Protein AF-A0A7C2QII0-F1 (afdb_monomer_lite)

Structure (mmCIF, N/CA/C/O backbone):
data_AF-A0A7C2QII0-F1
#
_entry.id   AF-A0A7C2QII0-F1
#
loop_
_atom_site.group_PDB
_atom_site.id
_atom_site.type_symbol
_atom_site.label_atom_id
_atom_site.label_alt_id
_atom_site.label_comp_id
_atom_site.label_asym_id
_atom_site.label_entity_id
_atom_site.label_seq_id
_atom_site.pdbx_PDB_ins_code
_atom_site.Cartn_x
_atom_site.Cartn_y
_atom_site.Cartn_z
_atom_site.occupancy
_atom_site.B_iso_or_equiv
_atom_site.auth_seq_id
_atom_site.auth_comp_id
_atom_site.auth_asym_id
_atom_site.auth_atom_id
_atom_site.pdbx_PDB_model_num
ATOM 1 N N . MET A 1 1 ? 27.528 -15.726 -31.381 1.00 58.59 1 MET A N 1
ATOM 2 C CA . MET A 1 1 ? 27.778 -14.687 -30.351 1.00 58.59 1 MET A CA 1
ATOM 3 C C . MET A 1 1 ? 26.539 -14.575 -29.487 1.00 58.59 1 MET A C 1
ATOM 5 O O . MET A 1 1 ? 25.462 -14.471 -30.063 1.00 58.59 1 MET A O 1
ATOM 9 N N . ARG A 1 2 ? 26.669 -14.647 -28.155 1.00 76.19 2 ARG A N 1
ATOM 10 C CA . ARG A 1 2 ? 25.517 -14.467 -27.258 1.00 76.19 2 ARG A CA 1
ATOM 11 C C . ARG A 1 2 ? 25.057 -13.012 -27.326 1.00 76.19 2 ARG A C 1
ATOM 13 O O . ARG A 1 2 ? 25.887 -12.111 -27.383 1.00 76.19 2 ARG A O 1
ATOM 20 N N . GLU A 1 3 ? 23.749 -12.809 -27.327 1.00 83.69 3 GLU A N 1
ATOM 21 C CA . GLU A 1 3 ? 23.113 -11.496 -27.475 1.00 83.69 3 GLU A CA 1
ATOM 22 C C . GLU A 1 3 ? 23.608 -10.493 -26.425 1.00 83.69 3 GLU A C 1
ATOM 24 O O . GLU A 1 3 ? 24.018 -9.389 -26.764 1.00 83.69 3 GLU A O 1
ATOM 29 N N . ILE A 1 4 ? 23.756 -10.941 -25.176 1.00 78.19 4 ILE A N 1
ATOM 30 C CA . ILE A 1 4 ? 24.214 -10.094 -24.069 1.00 78.19 4 ILE A CA 1
ATOM 31 C C . ILE A 1 4 ? 25.656 -9.579 -24.214 1.00 78.19 4 ILE A C 1
ATOM 33 O O . ILE A 1 4 ? 25.994 -8.516 -23.700 1.00 78.19 4 ILE A O 1
ATOM 37 N N . GLU A 1 5 ? 26.517 -10.309 -24.927 1.00 84.00 5 GLU A N 1
ATOM 38 C CA . GLU A 1 5 ? 27.894 -9.866 -25.171 1.00 84.00 5 GLU A CA 1
ATOM 39 C C . GLU A 1 5 ? 27.921 -8.756 -26.230 1.00 84.00 5 GLU A C 1
ATOM 41 O O . GLU A 1 5 ? 28.675 -7.796 -26.072 1.00 84.00 5 GLU A O 1
ATOM 46 N N . LYS A 1 6 ? 27.044 -8.836 -27.244 1.00 85.75 6 LYS A N 1
ATOM 47 C CA . LYS A 1 6 ? 26.836 -7.759 -28.229 1.00 85.75 6 LYS A CA 1
ATOM 48 C C . LYS A 1 6 ? 26.262 -6.506 -27.568 1.00 85.75 6 LYS A C 1
ATOM 50 O O . LYS A 1 6 ? 26.729 -5.404 -27.835 1.00 85.75 6 LYS A O 1
ATOM 55 N N . GLU A 1 7 ? 25.292 -6.686 -26.673 1.00 84.94 7 GLU A N 1
ATOM 56 C CA . GLU A 1 7 ? 24.704 -5.597 -25.888 1.00 84.94 7 GLU A CA 1
ATOM 57 C C . GLU A 1 7 ? 25.786 -4.894 -25.050 1.00 84.94 7 GLU A C 1
ATOM 59 O O . GLU A 1 7 ? 25.898 -3.669 -25.058 1.00 84.94 7 GLU A O 1
ATOM 64 N N . SER A 1 8 ? 26.648 -5.671 -24.379 1.00 83.62 8 SER A N 1
ATOM 65 C CA . SER A 1 8 ? 27.738 -5.119 -23.566 1.00 83.62 8 SER A CA 1
ATOM 66 C C . SER A 1 8 ? 28.726 -4.291 -24.389 1.00 83.62 8 SER A C 1
ATOM 68 O O . SER A 1 8 ? 29.138 -3.222 -23.950 1.00 83.62 8 SER A O 1
ATOM 70 N N . GLU A 1 9 ? 29.056 -4.739 -25.601 1.00 87.69 9 GLU A N 1
ATOM 71 C CA . GLU A 1 9 ? 29.965 -4.037 -26.506 1.00 87.69 9 GLU A CA 1
ATOM 72 C C . GLU A 1 9 ? 29.364 -2.719 -27.003 1.00 87.69 9 GLU A C 1
ATOM 74 O O . GLU A 1 9 ? 30.047 -1.695 -26.993 1.00 87.69 9 GLU A O 1
ATOM 79 N N . LYS A 1 10 ? 28.066 -2.716 -27.329 1.00 90.38 10 LYS A N 1
ATOM 80 C CA . LYS A 1 10 ? 27.318 -1.516 -27.728 1.00 90.38 10 LYS A CA 1
ATOM 81 C C . LYS A 1 10 ? 27.337 -0.426 -26.651 1.00 90.38 10 LYS A C 1
ATOM 83 O O . LYS A 1 10 ? 27.530 0.739 -26.983 1.00 90.38 10 LYS A O 1
ATOM 88 N N . TYR A 1 11 ? 27.119 -0.782 -25.383 1.00 85.25 11 TYR A N 1
ATOM 89 C CA . TYR A 1 11 ? 26.989 0.203 -24.298 1.00 85.25 11 TYR A CA 1
ATOM 90 C C . TYR A 1 11 ? 28.304 0.535 -23.583 1.00 85.25 11 TYR A C 1
ATOM 92 O O . TYR A 1 11 ? 28.445 1.640 -23.066 1.00 85.25 11 TYR A O 1
ATOM 100 N N . LEU A 1 12 ? 29.262 -0.394 -23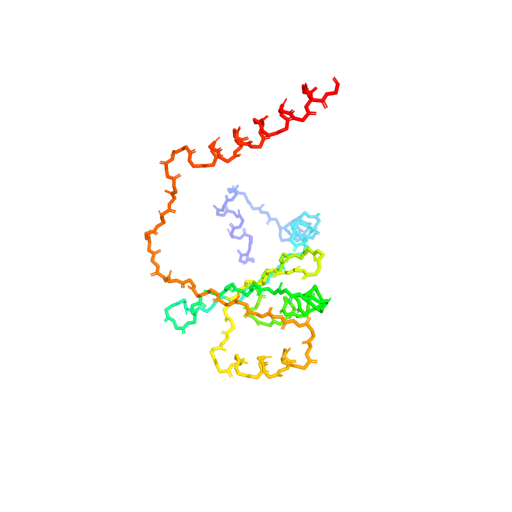.525 1.00 84.06 12 LEU A N 1
ATOM 101 C CA . LEU A 1 12 ? 30.516 -0.222 -22.776 1.00 84.06 12 LEU A CA 1
ATOM 102 C C . LEU A 1 12 ? 31.736 0.010 -23.677 1.00 84.06 12 LEU A C 1
ATOM 104 O O . LEU A 1 12 ? 32.835 0.197 -23.155 1.00 84.06 12 LEU A O 1
ATOM 108 N N . GLY A 1 13 ? 31.582 -0.062 -25.006 1.00 88.56 13 GLY A N 1
ATOM 109 C CA . GLY A 1 13 ? 32.683 0.061 -25.972 1.00 88.56 13 GLY A CA 1
ATOM 110 C C . GLY A 1 13 ? 33.716 -1.068 -25.890 1.00 88.56 13 GLY A C 1
ATOM 111 O O . GLY A 1 13 ? 34.787 -0.983 -26.486 1.00 88.56 13 GLY A O 1
ATOM 112 N N . ARG A 1 14 ? 33.425 -2.121 -25.119 1.00 87.25 14 ARG A N 1
ATOM 113 C CA . ARG A 1 14 ? 34.283 -3.290 -24.934 1.00 87.25 14 ARG A CA 1
ATOM 114 C C . ARG A 1 14 ? 33.439 -4.531 -24.725 1.00 87.25 14 ARG A C 1
ATOM 116 O O . ARG A 1 14 ? 32.408 -4.491 -24.055 1.00 87.25 14 ARG A O 1
ATOM 123 N N . ARG A 1 15 ? 33.929 -5.655 -25.232 1.00 87.50 15 ARG A N 1
ATOM 124 C CA . ARG A 1 15 ? 33.289 -6.946 -25.017 1.00 87.50 15 ARG A CA 1
ATOM 125 C C . ARG A 1 15 ? 33.515 -7.416 -23.583 1.00 87.50 15 ARG A C 1
ATOM 127 O O . ARG A 1 15 ? 34.654 -7.580 -23.147 1.00 87.50 15 ARG A O 1
ATOM 134 N N . VAL A 1 16 ? 32.428 -7.685 -22.870 1.00 88.44 16 VAL A N 1
ATOM 135 C CA . VAL A 1 16 ? 32.470 -8.320 -21.550 1.00 88.44 16 VAL A CA 1
ATOM 136 C C . VAL A 1 16 ? 31.974 -9.754 -21.691 1.00 88.44 16 VAL A C 1
ATOM 138 O O . VAL A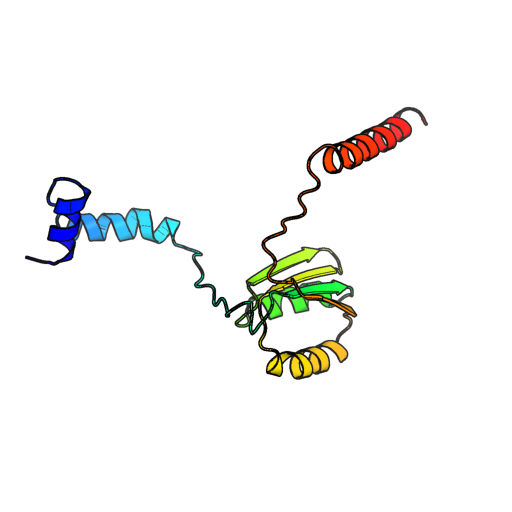 1 16 ? 30.939 -10.003 -22.307 1.00 88.44 16 VAL A O 1
ATOM 141 N N . SER A 1 17 ? 32.717 -10.720 -21.145 1.00 90.94 17 SER A N 1
ATOM 142 C CA . SER A 1 17 ? 32.300 -12.120 -21.223 1.00 90.94 17 SER A CA 1
ATOM 143 C C . SER A 1 17 ? 31.032 -12.358 -20.403 1.00 90.94 17 SER A C 1
ATOM 145 O O . SER A 1 17 ? 30.834 -11.771 -19.334 1.00 90.94 17 SER A O 1
ATOM 147 N N . HIS A 1 18 ? 30.196 -13.290 -20.859 1.00 88.75 18 HIS A N 1
ATOM 148 C CA . HIS A 1 18 ? 29.008 -13.707 -20.115 1.00 88.75 18 HIS A CA 1
ATOM 149 C C . HIS A 1 18 ? 29.317 -14.104 -18.657 1.00 88.75 18 HIS A C 1
ATOM 151 O O . HIS A 1 18 ? 28.508 -13.867 -17.758 1.00 88.75 18 HIS A O 1
ATOM 157 N N . GLN A 1 19 ? 30.483 -14.710 -18.402 1.00 91.88 19 GLN A N 1
ATOM 158 C CA . GLN A 1 19 ? 30.911 -15.101 -17.054 1.00 91.88 19 GLN A CA 1
ATOM 159 C C . GLN A 1 19 ? 31.129 -13.883 -16.151 1.00 91.88 19 GLN A C 1
ATOM 161 O O . GLN A 1 19 ? 30.631 -13.874 -15.026 1.00 91.88 19 GLN A O 1
ATOM 166 N N . VAL A 1 20 ? 31.803 -12.844 -16.652 1.00 91.69 20 VAL A N 1
ATOM 167 C CA . VAL A 1 20 ? 32.040 -11.601 -15.902 1.00 91.69 20 VAL A CA 1
ATOM 168 C C . VAL A 1 20 ? 30.723 -10.875 -15.628 1.00 91.69 20 VAL A C 1
ATOM 170 O O . VAL A 1 20 ? 30.496 -10.442 -14.500 1.00 91.69 20 VAL A O 1
ATOM 173 N N . LEU A 1 21 ? 29.813 -10.815 -16.606 1.00 90.00 21 LEU A N 1
ATOM 174 C CA . LEU A 1 21 ? 28.476 -10.240 -16.407 1.00 90.00 21 LEU A CA 1
ATOM 175 C C . LEU A 1 21 ? 27.665 -11.021 -15.364 1.00 90.00 21 LEU A C 1
ATOM 177 O O . LEU A 1 21 ? 27.063 -10.424 -14.475 1.00 90.00 21 LEU A O 1
ATOM 181 N N . SER A 1 22 ? 27.703 -12.355 -15.418 1.00 91.56 22 SER A N 1
ATOM 182 C CA . SER A 1 22 ? 27.025 -13.213 -14.437 1.00 91.56 22 SER A CA 1
ATOM 183 C C . SER A 1 22 ? 27.599 -13.033 -13.029 1.00 91.56 22 SER A C 1
ATOM 185 O O . SER A 1 22 ? 26.850 -12.976 -12.054 1.00 91.56 22 SER A O 1
ATOM 187 N N . TYR A 1 23 ? 28.927 -12.935 -12.916 1.00 94.19 23 TYR A N 1
ATOM 188 C CA . TYR A 1 23 ? 29.611 -12.662 -11.655 1.00 94.19 23 TYR A CA 1
ATOM 189 C C . TYR A 1 23 ? 29.213 -11.290 -11.104 1.00 94.19 23 TYR A C 1
ATOM 191 O O . TYR A 1 23 ? 28.871 -11.183 -9.927 1.00 94.19 23 TYR A O 1
ATOM 199 N N . HIS A 1 24 ? 29.195 -10.258 -11.954 1.00 89.75 24 HIS A N 1
ATOM 200 C CA . HIS A 1 24 ? 28.806 -8.910 -11.556 1.00 89.75 24 HIS A CA 1
ATOM 201 C C . HIS A 1 24 ? 27.352 -8.858 -11.072 1.00 89.75 24 HIS A C 1
ATOM 203 O O . HIS A 1 24 ? 27.071 -8.320 -10.000 1.00 89.75 24 HIS A O 1
ATOM 209 N N . PHE A 1 25 ? 26.438 -9.482 -11.820 1.00 89.88 25 PHE A N 1
ATOM 210 C CA . PHE A 1 25 ? 25.027 -9.539 -11.463 1.00 89.88 25 PHE A CA 1
ATOM 211 C C . PHE A 1 25 ? 24.815 -10.196 -10.094 1.00 89.88 25 PHE A C 1
ATOM 213 O O . PHE A 1 25 ? 24.169 -9.613 -9.231 1.00 89.88 25 PHE A O 1
ATOM 220 N N . ARG A 1 26 ? 25.408 -11.369 -9.844 1.00 91.75 26 ARG A N 1
ATOM 221 C CA . ARG A 1 26 ? 25.231 -12.083 -8.566 1.00 91.75 26 ARG A CA 1
ATOM 222 C C . ARG A 1 26 ? 25.862 -11.357 -7.377 1.00 91.75 26 ARG A C 1
ATOM 224 O O . ARG A 1 26 ? 25.293 -11.370 -6.290 1.00 91.75 26 ARG A O 1
ATOM 231 N N . ASN A 1 27 ? 27.031 -10.743 -7.565 1.00 93.00 27 ASN A N 1
ATOM 232 C CA . ASN A 1 27 ? 27.791 -10.173 -6.451 1.00 93.00 27 ASN A CA 1
ATOM 233 C C . ASN A 1 27 ? 27.442 -8.724 -6.121 1.00 93.00 27 ASN A C 1
ATOM 235 O O . ASN A 1 27 ? 27.593 -8.340 -4.959 1.00 93.00 27 ASN A O 1
ATOM 239 N N . HIS A 1 28 ? 26.989 -7.946 -7.107 1.00 88.94 28 HIS A N 1
ATOM 240 C CA . HIS A 1 28 ? 26.718 -6.518 -6.948 1.00 88.94 28 HIS A CA 1
ATOM 241 C C . HIS A 1 28 ? 25.244 -6.187 -7.179 1.00 88.94 28 HIS A C 1
ATOM 243 O O . HIS A 1 28 ? 24.622 -5.583 -6.312 1.00 88.94 28 HIS A O 1
ATOM 249 N N . VAL A 1 29 ? 24.661 -6.621 -8.302 1.00 87.31 29 VAL A N 1
ATOM 250 C CA . VAL A 1 29 ? 23.288 -6.226 -8.670 1.00 87.31 29 VAL A CA 1
ATOM 251 C C . VAL A 1 29 ? 22.250 -6.918 -7.792 1.00 87.31 29 VAL A C 1
ATOM 253 O O . VAL A 1 29 ? 21.398 -6.252 -7.220 1.00 87.31 29 VAL A O 1
ATOM 256 N N . LEU A 1 30 ? 22.339 -8.238 -7.625 1.00 87.00 30 LEU A N 1
ATOM 257 C CA . LEU A 1 30 ? 21.328 -9.025 -6.917 1.00 87.00 30 LEU A CA 1
ATOM 258 C C . LEU A 1 30 ? 21.179 -8.600 -5.450 1.00 87.00 30 LEU A C 1
ATOM 260 O O . LEU A 1 30 ? 20.070 -8.572 -4.932 1.00 87.00 30 LEU A O 1
ATOM 264 N N . LYS A 1 31 ? 22.286 -8.224 -4.798 1.00 85.44 31 LYS A N 1
ATOM 265 C CA . LYS A 1 31 ? 22.276 -7.714 -3.419 1.00 85.44 31 LYS A CA 1
ATOM 266 C C . LYS A 1 31 ? 21.588 -6.353 -3.317 1.00 85.44 31 LYS A C 1
ATOM 268 O O . LYS A 1 31 ? 20.860 -6.125 -2.363 1.00 85.44 31 LYS A O 1
ATOM 273 N N . LEU A 1 32 ? 21.796 -5.477 -4.302 1.00 82.44 32 LEU A N 1
ATOM 274 C CA . LEU A 1 32 ? 21.127 -4.173 -4.386 1.00 82.44 32 LEU A CA 1
ATOM 275 C C . LEU A 1 32 ? 19.656 -4.294 -4.804 1.00 82.44 32 LEU A C 1
ATOM 277 O O . LEU A 1 32 ? 18.852 -3.424 -4.498 1.00 82.44 32 LEU A O 1
ATOM 281 N N . TRP A 1 33 ? 19.306 -5.368 -5.508 1.00 80.12 33 TRP A N 1
ATOM 282 C CA . TRP A 1 33 ? 17.934 -5.696 -5.893 1.00 80.12 33 TRP A CA 1
ATOM 283 C C . TRP A 1 33 ? 17.180 -6.511 -4.842 1.00 80.12 33 TRP A C 1
ATOM 285 O O . TRP A 1 33 ? 15.986 -6.760 -5.015 1.00 80.12 33 TRP A O 1
ATOM 295 N N . ALA A 1 34 ? 17.835 -6.921 -3.755 1.00 77.06 34 ALA A N 1
ATOM 296 C CA . ALA A 1 34 ? 17.163 -7.575 -2.646 1.00 77.06 34 ALA A CA 1
ATOM 297 C C . ALA A 1 34 ? 16.146 -6.599 -2.033 1.00 77.06 34 ALA A C 1
ATOM 299 O O . ALA A 1 34 ? 16.510 -5.538 -1.536 1.00 77.06 34 ALA A O 1
ATOM 300 N N . GLY A 1 35 ? 14.861 -6.952 -2.107 1.00 69.94 35 GLY A N 1
ATOM 301 C CA . GLY A 1 35 ? 13.759 -6.094 -1.662 1.00 69.94 35 GLY A CA 1
ATOM 302 C C . GLY A 1 35 ? 13.048 -5.324 -2.778 1.00 69.94 35 GLY A C 1
ATOM 303 O O . GLY A 1 35 ? 12.029 -4.695 -2.499 1.00 69.94 35 GLY A O 1
ATOM 304 N N . ASN A 1 36 ? 13.497 -5.415 -4.039 1.00 75.44 36 ASN A N 1
ATOM 305 C CA . ASN A 1 36 ? 12.699 -4.917 -5.158 1.00 75.44 36 ASN A CA 1
ATOM 306 C C . ASN A 1 36 ? 11.410 -5.736 -5.281 1.00 75.44 36 ASN A C 1
ATOM 308 O O . ASN A 1 36 ? 11.434 -6.944 -5.521 1.00 75.44 36 ASN A O 1
ATOM 312 N N . ARG A 1 37 ? 10.276 -5.056 -5.122 1.00 70.75 37 ARG A N 1
ATOM 313 C CA . ARG A 1 37 ? 8.937 -5.607 -5.322 1.00 70.75 37 ARG A CA 1
ATOM 314 C C . ARG A 1 37 ? 8.400 -5.114 -6.662 1.00 70.75 37 ARG A C 1
ATOM 316 O O . ARG A 1 37 ? 8.535 -3.937 -6.992 1.00 70.75 37 ARG A O 1
ATOM 323 N N . VAL A 1 38 ? 7.783 -6.011 -7.427 1.00 74.00 38 VAL A N 1
ATOM 324 C CA . VAL A 1 38 ? 7.011 -5.617 -8.610 1.00 74.00 38 VAL A CA 1
ATOM 325 C C . VAL A 1 38 ? 5.724 -4.961 -8.123 1.00 74.00 38 VAL A C 1
ATOM 327 O O . VAL A 1 38 ? 4.927 -5.596 -7.434 1.00 74.00 38 VAL A O 1
ATOM 330 N N . TRP A 1 39 ? 5.537 -3.690 -8.464 1.00 73.44 39 TRP A N 1
ATOM 331 C CA . TRP A 1 39 ? 4.304 -2.966 -8.180 1.00 73.44 39 TRP A CA 1
ATOM 332 C C . TRP A 1 39 ? 3.312 -3.153 -9.324 1.00 73.44 39 TRP A C 1
ATOM 334 O O . TRP A 1 39 ? 3.660 -2.973 -10.492 1.00 73.44 39 TRP A O 1
ATOM 344 N N . LEU A 1 40 ? 2.077 -3.509 -8.978 1.00 79.31 40 LEU A N 1
ATOM 345 C CA . LEU A 1 40 ? 0.975 -3.623 -9.925 1.00 79.31 40 LEU A CA 1
ATOM 346 C C . LEU A 1 40 ? 0.202 -2.306 -9.921 1.00 79.31 40 LEU A C 1
ATOM 348 O O . LEU A 1 40 ? -0.674 -2.103 -9.089 1.00 79.31 40 LEU A O 1
ATOM 352 N N . TYR A 1 41 ? 0.546 -1.413 -10.843 1.00 85.06 41 TYR A N 1
ATOM 353 C CA . TYR A 1 41 ? -0.208 -0.181 -11.052 1.00 85.06 41 TYR A CA 1
ATOM 354 C C . TYR A 1 41 ? -1.315 -0.422 -12.075 1.00 85.06 41 TYR A C 1
ATOM 356 O O . TYR A 1 41 ? -1.062 -0.937 -13.166 1.00 85.06 41 TYR A O 1
ATOM 364 N N . ALA A 1 42 ? -2.538 -0.052 -11.714 1.00 86.69 42 ALA A N 1
ATOM 365 C CA . ALA A 1 42 ? -3.669 -0.036 -12.631 1.00 86.69 42 ALA A CA 1
ATOM 366 C C . ALA A 1 42 ? -3.743 1.319 -13.348 1.00 86.69 42 ALA A C 1
ATOM 368 O O . ALA A 1 42 ? -3.211 2.323 -12.862 1.00 86.69 42 ALA A O 1
ATOM 369 N N . ASP A 1 43 ? -4.439 1.363 -14.485 1.00 87.56 43 ASP A N 1
ATOM 370 C CA . ASP A 1 43 ? -4.792 2.630 -15.125 1.00 87.56 43 ASP A CA 1
ATOM 371 C C . ASP A 1 43 ? -5.582 3.495 -14.133 1.00 87.56 43 ASP A C 1
ATOM 373 O O . ASP A 1 43 ? -6.681 3.134 -13.706 1.00 87.56 43 ASP A O 1
ATOM 377 N N . ALA A 1 44 ? -5.004 4.635 -13.753 1.00 85.25 44 ALA A N 1
ATOM 378 C CA . ALA A 1 44 ? -5.565 5.518 -12.742 1.00 85.25 44 ALA A CA 1
ATOM 379 C C . ALA A 1 44 ? -6.891 6.164 -13.180 1.00 85.25 44 ALA A C 1
ATOM 381 O O . ALA A 1 44 ? -7.657 6.595 -12.321 1.00 85.25 44 ALA A O 1
ATOM 382 N N . GLN A 1 45 ? -7.187 6.206 -14.488 1.00 84.62 45 GLN A N 1
ATOM 383 C CA . GLN A 1 45 ? -8.494 6.646 -14.989 1.00 84.62 45 GLN A CA 1
ATOM 384 C C . GLN A 1 45 ? -9.603 5.630 -14.680 1.00 84.62 45 GLN A C 1
ATOM 386 O O . GLN A 1 45 ? -10.765 6.007 -14.559 1.00 84.62 45 GLN A O 1
ATOM 391 N N . GLN A 1 46 ? -9.248 4.349 -14.546 1.00 86.25 46 GLN A N 1
ATOM 392 C CA . GLN A 1 46 ? -10.189 3.258 -14.281 1.00 86.25 46 GLN A CA 1
ATOM 393 C C . GLN A 1 46 ? -10.231 2.896 -12.795 1.00 86.25 46 GLN A C 1
ATOM 395 O O . GLN A 1 46 ? -11.300 2.649 -12.237 1.00 86.25 46 GLN A O 1
ATOM 400 N N . VAL A 1 47 ? -9.064 2.867 -12.149 1.00 89.88 47 VAL A N 1
ATOM 401 C CA . VAL A 1 47 ? -8.909 2.565 -10.726 1.00 89.88 47 VAL A CA 1
ATOM 402 C C . VAL A 1 47 ? -8.079 3.680 -10.089 1.00 89.88 47 VAL A C 1
ATOM 404 O O . VAL A 1 47 ? -6.844 3.625 -10.126 1.00 89.88 47 VAL A O 1
ATOM 407 N N . PRO A 1 48 ? -8.726 4.716 -9.523 1.00 89.12 48 PRO A N 1
ATOM 408 C CA . PRO A 1 48 ? -8.005 5.841 -8.949 1.00 89.12 48 PRO A CA 1
ATOM 409 C C . PRO A 1 48 ? -7.140 5.380 -7.780 1.00 89.12 48 PRO A C 1
ATOM 411 O O . PRO A 1 48 ? -7.472 4.433 -7.060 1.00 89.12 48 PRO A O 1
ATOM 414 N N . TYR A 1 49 ? -6.024 6.076 -7.586 1.00 91.31 49 TYR A N 1
ATOM 415 C CA . TYR A 1 49 ? -5.167 5.842 -6.433 1.00 91.31 49 TYR A CA 1
ATOM 416 C C . TYR A 1 49 ? -5.907 6.257 -5.161 1.00 91.31 49 TYR A C 1
ATOM 418 O O . TYR A 1 49 ? -6.506 7.327 -5.106 1.00 91.31 49 TYR A O 1
ATOM 426 N N . ARG A 1 50 ? -5.899 5.402 -4.145 1.00 92.56 50 ARG A N 1
ATOM 427 C CA . ARG A 1 50 ? -6.648 5.561 -2.900 1.00 92.56 50 ARG A CA 1
ATOM 428 C C . ARG A 1 50 ? -5.695 5.616 -1.715 1.00 92.56 50 ARG A C 1
ATOM 430 O O . ARG A 1 50 ? -4.688 4.904 -1.681 1.00 92.56 50 ARG A O 1
ATOM 437 N N . LEU A 1 51 ? -6.043 6.444 -0.737 1.00 95.25 51 LEU A N 1
ATOM 438 C CA . LEU A 1 51 ? -5.470 6.448 0.604 1.00 95.25 51 LEU A CA 1
ATOM 439 C C . LEU A 1 51 ? -6.566 6.055 1.590 1.00 95.25 51 LEU A C 1
ATOM 441 O O . LEU A 1 51 ? -7.607 6.701 1.650 1.00 95.25 51 LEU A O 1
ATOM 445 N N . LEU A 1 52 ? -6.320 5.005 2.361 1.00 95.50 52 LEU A N 1
ATOM 446 C CA . LEU A 1 52 ? -7.170 4.557 3.453 1.00 95.50 52 LEU A CA 1
ATOM 447 C C . LEU A 1 52 ? -6.506 4.984 4.758 1.00 95.50 52 LEU A C 1
ATOM 449 O O . LEU A 1 52 ? -5.470 4.431 5.132 1.00 95.50 52 LEU A O 1
ATOM 453 N N . TYR A 1 53 ? -7.073 5.985 5.421 1.00 97.50 53 TYR A N 1
ATOM 454 C CA . TYR A 1 53 ? -6.724 6.336 6.791 1.00 97.50 53 TYR A CA 1
ATOM 455 C C . TYR A 1 53 ? -7.522 5.442 7.735 1.00 97.50 53 TYR A C 1
ATOM 457 O O . TYR A 1 53 ? -8.746 5.377 7.646 1.00 97.50 53 TYR A O 1
ATOM 465 N N . LEU A 1 54 ? -6.812 4.728 8.596 1.00 97.69 54 LEU A N 1
ATOM 466 C CA . LEU A 1 54 ? -7.337 3.744 9.527 1.00 97.69 54 LEU A CA 1
ATOM 467 C C . LEU A 1 54 ? -7.084 4.235 10.951 1.00 97.69 54 LEU A C 1
ATOM 469 O O . LEU A 1 54 ? -5.948 4.588 11.278 1.00 97.69 54 LEU A O 1
ATOM 473 N N . GLU A 1 55 ? -8.100 4.201 11.803 1.00 97.88 55 GLU A N 1
ATOM 474 C CA . GLU A 1 55 ? -7.996 4.557 13.222 1.00 97.88 55 GLU A CA 1
ATOM 475 C C . GLU A 1 55 ? -8.697 3.501 14.078 1.00 97.88 55 GLU A C 1
ATOM 477 O O . GLU A 1 55 ? -9.778 3.050 13.733 1.00 97.88 55 GLU A O 1
ATOM 482 N N . GLY A 1 56 ? -8.067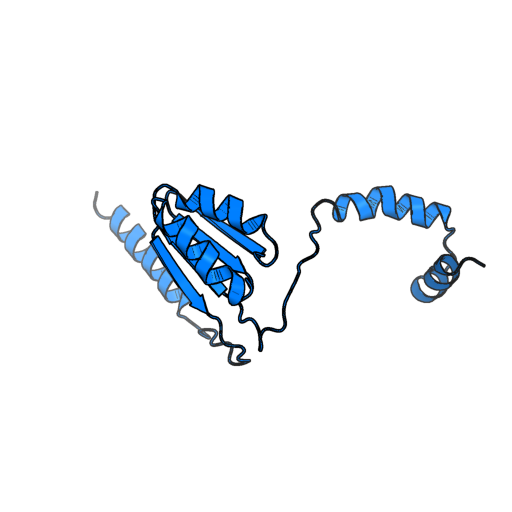 3.056 15.164 1.00 97.31 56 GLY A N 1
ATOM 483 C CA . GLY A 1 56 ? -8.596 2.004 16.038 1.00 97.31 56 GLY A CA 1
ATOM 484 C C . GLY A 1 56 ? -7.521 1.023 16.501 1.00 97.31 56 GLY A C 1
ATOM 485 O O . GLY A 1 56 ? -6.375 1.058 16.034 1.00 97.31 56 GLY A O 1
ATOM 486 N N . ARG A 1 57 ? -7.857 0.132 17.445 1.00 97.12 57 ARG A N 1
ATOM 487 C CA . ARG A 1 57 ? -6.871 -0.809 18.015 1.00 97.12 57 ARG A CA 1
ATOM 488 C C . ARG A 1 57 ? -6.321 -1.774 16.967 1.00 97.12 57 ARG A C 1
ATOM 490 O O . ARG A 1 57 ? -5.138 -2.115 17.028 1.00 97.12 57 ARG A O 1
ATOM 497 N N . ASP A 1 58 ? -7.136 -2.150 15.983 1.00 97.75 58 ASP A N 1
ATOM 498 C CA . ASP A 1 58 ? -6.755 -3.109 14.944 1.00 97.75 58 ASP A CA 1
ATOM 499 C C . ASP A 1 58 ? -6.103 -2.451 13.715 1.00 97.75 58 ASP A C 1
ATOM 501 O O . ASP A 1 58 ? -5.517 -3.150 12.880 1.00 97.75 58 ASP A O 1
ATOM 505 N N . ALA A 1 59 ? -6.108 -1.114 13.615 1.00 97.69 59 ALA A N 1
ATOM 506 C CA . ALA A 1 59 ? -5.590 -0.372 12.460 1.00 97.69 59 ALA A CA 1
ATOM 507 C C . ALA A 1 59 ? -4.154 -0.775 12.046 1.00 97.69 59 ALA A C 1
ATOM 509 O O . ALA A 1 59 ? -3.926 -1.038 10.858 1.00 97.69 59 ALA A O 1
ATOM 510 N N . PRO A 1 60 ? -3.177 -0.926 12.970 1.00 97.88 60 PRO A N 1
ATOM 511 C CA . PRO A 1 60 ? -1.826 -1.358 12.608 1.00 97.88 60 PRO A CA 1
ATOM 512 C C . PRO A 1 60 ? -1.773 -2.772 12.020 1.00 97.88 60 PRO A C 1
ATOM 514 O O . PRO A 1 60 ? -0.963 -3.050 11.133 1.00 97.88 60 PRO A O 1
ATOM 517 N N . ALA A 1 61 ? -2.599 -3.688 12.532 1.00 97.38 61 ALA A N 1
ATOM 518 C CA . ALA A 1 61 ? -2.643 -5.070 12.066 1.00 97.38 61 ALA A CA 1
ATOM 519 C C . ALA A 1 61 ? -3.294 -5.159 10.682 1.00 97.38 61 ALA A C 1
ATOM 521 O O . ALA A 1 61 ? -2.730 -5.782 9.780 1.00 97.38 61 ALA A O 1
ATOM 522 N N . VAL A 1 62 ? -4.412 -4.455 10.496 1.00 97.44 62 VAL A N 1
ATOM 523 C CA . VAL A 1 62 ? -5.103 -4.323 9.210 1.00 97.44 62 VAL A CA 1
ATOM 524 C C . VAL A 1 62 ? -4.167 -3.751 8.148 1.00 97.44 62 VAL A C 1
ATOM 526 O O . VAL A 1 62 ? -4.042 -4.326 7.069 1.00 97.44 62 VAL A O 1
ATOM 529 N N . ALA A 1 63 ? -3.437 -2.677 8.452 1.00 97.50 63 ALA A N 1
ATOM 530 C CA . ALA A 1 63 ? -2.514 -2.062 7.501 1.00 97.50 63 ALA A CA 1
ATOM 531 C C . ALA A 1 63 ? -1.394 -3.012 7.046 1.00 97.50 63 ALA A C 1
ATOM 533 O O . ALA A 1 63 ? -1.071 -3.072 5.855 1.00 97.50 63 ALA A O 1
ATOM 534 N N . ARG A 1 64 ? -0.833 -3.801 7.975 1.00 97.00 64 ARG A N 1
ATOM 535 C CA . ARG A 1 64 ? 0.157 -4.840 7.648 1.00 97.00 64 ARG A CA 1
ATOM 536 C C . ARG A 1 64 ? -0.424 -5.935 6.767 1.00 97.00 64 ARG A C 1
ATOM 538 O O . ARG A 1 64 ? 0.288 -6.417 5.894 1.00 97.00 64 ARG A O 1
ATOM 545 N N . ALA A 1 65 ? -1.673 -6.334 6.991 1.00 96.12 65 ALA A N 1
ATOM 546 C CA . ALA A 1 65 ? -2.334 -7.331 6.159 1.00 96.12 65 ALA A CA 1
ATOM 547 C C . ALA A 1 65 ? -2.601 -6.783 4.749 1.00 96.12 65 ALA A C 1
ATOM 549 O O . ALA A 1 65 ? -2.247 -7.428 3.762 1.00 96.12 65 ALA A O 1
ATOM 550 N N . LEU A 1 66 ? -3.148 -5.566 4.653 1.00 95.25 66 LEU A N 1
ATOM 551 C CA . LEU A 1 66 ? -3.497 -4.941 3.380 1.00 95.25 66 LEU A CA 1
ATOM 552 C C . LEU A 1 66 ? -2.280 -4.784 2.468 1.00 95.25 66 LEU A C 1
ATOM 554 O O . LEU A 1 66 ? -2.362 -5.176 1.314 1.00 95.25 66 LEU A O 1
ATOM 558 N N . VAL A 1 67 ? -1.129 -4.319 2.968 1.00 93.19 67 VAL A N 1
ATOM 559 C CA . VAL A 1 67 ? 0.082 -4.114 2.140 1.00 93.19 67 VAL A CA 1
ATOM 560 C C . VAL A 1 67 ? 0.713 -5.415 1.600 1.00 93.19 67 VAL A C 1
ATOM 562 O O . VAL A 1 67 ? 1.645 -5.378 0.792 1.00 93.19 67 VAL A O 1
ATOM 565 N N . GLN A 1 68 ? 0.244 -6.586 2.046 1.00 91.38 68 GLN A N 1
ATOM 566 C CA . GLN A 1 68 ? 0.619 -7.874 1.448 1.00 91.38 68 GLN A CA 1
ATOM 567 C C . GLN A 1 68 ? -0.332 -8.309 0.330 1.00 91.38 68 GLN A C 1
ATOM 569 O O . GLN A 1 68 ? 0.015 -9.200 -0.445 1.00 91.38 68 GLN A O 1
ATOM 574 N N . LEU A 1 69 ? -1.515 -7.702 0.230 1.00 90.81 69 LEU A N 1
ATOM 575 C CA . LEU A 1 69 ? -2.470 -7.986 -0.830 1.00 90.81 69 LEU A CA 1
ATOM 576 C C . LEU A 1 69 ? -2.076 -7.261 -2.127 1.00 90.81 69 LEU A C 1
ATOM 578 O O . LEU A 1 69 ? -1.493 -6.173 -2.085 1.00 90.81 69 LEU A O 1
ATOM 582 N N . PRO A 1 70 ? -2.419 -7.826 -3.300 1.00 89.94 70 PRO A N 1
ATOM 583 C CA . PRO A 1 70 ? -2.280 -7.122 -4.566 1.00 89.94 70 PRO A CA 1
ATOM 584 C C . PRO A 1 70 ? -2.986 -5.767 -4.530 1.00 89.94 70 PRO A C 1
ATOM 586 O O . PRO A 1 70 ? -4.025 -5.621 -3.884 1.00 89.94 70 PRO A O 1
ATOM 589 N N . TRP A 1 71 ? -2.437 -4.807 -5.274 1.00 91.69 71 TRP A N 1
ATOM 590 C CA . TRP A 1 71 ? -2.971 -3.449 -5.430 1.00 91.69 71 TRP A CA 1
ATOM 591 C C . TRP A 1 71 ? -2.859 -2.538 -4.205 1.00 91.69 71 TRP A C 1
ATOM 593 O O . TRP A 1 71 ? -3.209 -1.367 -4.297 1.00 91.69 71 TRP A O 1
ATOM 603 N N . PHE A 1 72 ? -2.334 -3.022 -3.082 1.00 93.25 72 PHE A N 1
ATOM 604 C CA . PHE A 1 72 ? -1.938 -2.183 -1.955 1.00 93.25 72 PHE A CA 1
ATOM 605 C C . PHE A 1 72 ? -0.423 -2.027 -1.959 1.00 93.25 72 PHE A C 1
ATOM 607 O O . PHE A 1 72 ? 0.328 -3.002 -1.984 1.00 93.25 72 P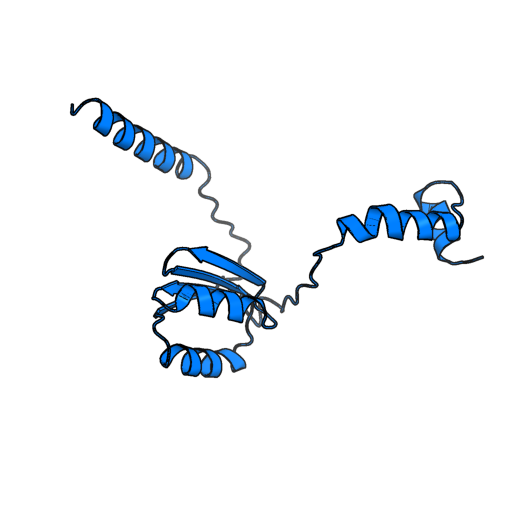HE A O 1
ATOM 614 N N . HIS A 1 73 ? 0.033 -0.782 -1.978 1.00 92.25 73 HIS A N 1
ATOM 615 C CA . HIS A 1 73 ? 1.426 -0.464 -2.247 1.00 92.25 73 HIS A CA 1
ATOM 616 C C . HIS A 1 73 ? 2.200 -0.155 -0.975 1.00 92.25 73 HIS A C 1
ATOM 618 O O . HIS A 1 73 ? 3.224 -0.766 -0.692 1.00 92.25 73 HIS A O 1
ATOM 624 N N . THR A 1 74 ? 1.682 0.755 -0.159 1.00 93.50 74 THR A N 1
ATOM 625 C CA . THR A 1 74 ? 2.434 1.265 0.993 1.00 93.50 74 THR A CA 1
ATOM 626 C C . THR A 1 74 ? 1.539 1.337 2.208 1.00 93.50 74 THR A C 1
ATOM 628 O O . THR A 1 74 ? 0.373 1.700 2.081 1.00 93.50 74 THR A O 1
ATOM 631 N N . ALA A 1 75 ? 2.097 1.036 3.378 1.00 96.44 75 ALA A N 1
ATOM 632 C CA . ALA A 1 75 ? 1.462 1.271 4.662 1.00 96.44 75 ALA A CA 1
ATOM 633 C C . ALA A 1 75 ? 2.397 2.085 5.564 1.00 96.44 75 ALA A C 1
ATOM 635 O O . ALA A 1 75 ? 3.556 1.718 5.752 1.00 96.44 75 ALA A O 1
ATOM 636 N N . TYR A 1 76 ? 1.877 3.167 6.130 1.00 97.31 76 TYR A N 1
ATOM 637 C CA . TYR A 1 76 ? 2.487 3.929 7.214 1.00 97.31 76 TYR A CA 1
ATOM 638 C C . TYR A 1 76 ? 1.737 3.574 8.488 1.00 97.31 76 TYR A C 1
ATOM 640 O O . TYR A 1 76 ? 0.511 3.635 8.511 1.00 97.31 76 TYR A O 1
ATOM 648 N N . ILE A 1 77 ? 2.449 3.142 9.521 1.00 97.31 77 ILE A N 1
ATOM 649 C CA . ILE A 1 77 ? 1.838 2.562 10.717 1.00 97.31 77 ILE A CA 1
ATOM 650 C C . ILE A 1 77 ? 2.311 3.342 11.933 1.00 97.31 77 ILE A C 1
ATOM 652 O O . ILE A 1 77 ? 3.513 3.528 12.108 1.00 97.31 77 ILE A O 1
ATOM 656 N N . ASP A 1 78 ? 1.358 3.738 12.768 1.00 96.38 78 ASP A N 1
ATOM 657 C CA . ASP A 1 78 ? 1.567 4.400 14.050 1.00 96.38 78 ASP A CA 1
ATOM 658 C C . ASP A 1 78 ? 0.729 3.702 15.145 1.00 96.38 78 ASP A C 1
ATOM 660 O O . ASP A 1 78 ? 0.084 2.673 14.910 1.00 96.38 78 ASP A O 1
ATOM 664 N N . ILE A 1 79 ? 0.752 4.215 16.372 1.00 94.94 79 ILE A N 1
ATOM 665 C CA . ILE A 1 79 ? 0.016 3.661 17.509 1.00 94.94 79 ILE A CA 1
ATOM 666 C C . ILE A 1 79 ? -1.485 3.907 17.317 1.00 94.94 79 ILE A C 1
ATOM 668 O O . ILE A 1 79 ? -1.963 5.036 17.390 1.00 94.94 79 ILE A O 1
ATOM 672 N N . GLY A 1 80 ? -2.232 2.824 17.078 1.00 95.19 80 GLY A N 1
ATOM 673 C CA . GLY A 1 80 ? -3.690 2.857 16.897 1.00 95.19 80 GLY A CA 1
ATOM 674 C C . GLY A 1 80 ? -4.152 3.546 15.610 1.00 95.19 80 GLY A C 1
ATOM 675 O O . GLY A 1 80 ? -5.330 3.863 15.474 1.00 95.19 80 GLY A O 1
ATOM 676 N N . LYS A 1 81 ? -3.228 3.826 14.683 1.00 97.38 81 LYS A N 1
ATOM 677 C CA . LYS A 1 81 ? -3.494 4.553 13.439 1.00 97.38 81 LYS A CA 1
ATOM 678 C C . LYS A 1 81 ? -2.639 3.998 12.316 1.00 97.38 81 LYS A C 1
ATOM 680 O O . LYS A 1 81 ? -1.511 3.558 12.539 1.00 97.38 81 LYS A O 1
ATOM 685 N N . ALA A 1 82 ? -3.146 4.034 11.095 1.00 98.12 82 ALA A N 1
ATOM 686 C CA . ALA A 1 82 ? -2.355 3.689 9.928 1.00 98.12 82 ALA A CA 1
ATOM 687 C C . ALA A 1 82 ? -2.880 4.371 8.666 1.00 98.12 82 ALA A C 1
ATOM 689 O O . ALA A 1 82 ? -4.047 4.727 8.571 1.00 98.12 82 ALA A O 1
ATOM 690 N N . VAL A 1 83 ? -2.015 4.518 7.670 1.00 97.94 83 VAL A N 1
ATOM 691 C CA . VAL A 1 83 ? -2.389 4.956 6.326 1.00 97.94 83 VAL A CA 1
ATOM 692 C C . VAL A 1 83 ? -1.941 3.904 5.341 1.00 97.94 83 VAL A C 1
ATOM 694 O O . VAL A 1 83 ? -0.755 3.594 5.272 1.00 97.94 83 VAL A O 1
ATOM 697 N N . VAL A 1 84 ? -2.872 3.382 4.553 1.00 97.00 84 VAL A N 1
ATOM 698 C CA . VAL A 1 84 ? -2.581 2.441 3.473 1.00 97.00 84 VAL A CA 1
ATOM 699 C C . VAL A 1 84 ? -2.847 3.120 2.140 1.00 97.00 84 VAL A C 1
ATOM 701 O O . VAL A 1 84 ? -3.842 3.814 1.978 1.00 97.00 84 VAL A O 1
ATOM 704 N N . SER A 1 85 ? -1.961 2.924 1.172 1.00 95.31 85 SER A N 1
ATOM 705 C CA . SER A 1 85 ? -2.058 3.521 -0.155 1.00 95.31 85 SER A CA 1
ATOM 706 C C . SER A 1 85 ? -2.061 2.445 -1.236 1.00 95.31 85 SER A C 1
ATOM 708 O O . SER A 1 85 ? -1.321 1.466 -1.112 1.00 95.31 85 SER A O 1
ATOM 710 N N . GLY A 1 86 ? -2.877 2.597 -2.279 1.00 93.81 86 GLY A N 1
ATOM 711 C CA . GLY A 1 86 ? -3.022 1.571 -3.312 1.00 93.81 86 GLY A CA 1
ATOM 712 C C . GLY A 1 86 ? -4.039 1.901 -4.403 1.00 93.81 86 GLY A C 1
ATOM 713 O O . GLY A 1 86 ? -4.610 2.982 -4.429 1.00 93.81 86 GLY A O 1
ATOM 714 N N . GLN A 1 87 ? -4.283 0.946 -5.295 1.00 94.38 87 GLN A N 1
ATOM 715 C CA . GLN A 1 87 ? -5.326 0.969 -6.326 1.00 94.38 87 GLN A CA 1
ATOM 716 C C . GLN A 1 87 ? -6.195 -0.299 -6.248 1.00 94.38 87 GLN A C 1
ATOM 718 O O . GLN A 1 87 ? -6.264 -1.053 -7.222 1.00 94.38 87 GLN A O 1
ATOM 723 N N . PRO A 1 88 ? -6.828 -0.602 -5.096 1.00 91.94 88 PRO A N 1
ATOM 724 C CA . PRO A 1 88 ? -7.671 -1.785 -4.987 1.00 91.94 88 PRO A CA 1
ATOM 725 C C . PRO A 1 88 ? -8.811 -1.729 -6.022 1.00 91.94 88 PRO A C 1
ATOM 727 O O . PRO A 1 88 ? -9.461 -0.687 -6.154 1.00 91.94 88 PRO A O 1
ATOM 730 N N . PRO A 1 89 ? -9.084 -2.825 -6.756 1.00 90.06 89 PRO A N 1
ATOM 731 C CA . PRO A 1 89 ? -10.180 -2.865 -7.714 1.00 90.06 89 PRO A CA 1
ATOM 732 C C . PRO A 1 89 ? -11.517 -2.510 -7.056 1.00 90.06 89 PRO A C 1
ATOM 734 O O . PRO A 1 89 ? -11.848 -3.022 -5.990 1.00 90.06 89 PRO A O 1
ATOM 737 N N . CYS A 1 90 ? -12.345 -1.697 -7.715 1.00 85.44 90 CYS A N 1
ATOM 738 C CA . CYS A 1 90 ? -13.623 -1.248 -7.145 1.00 85.44 90 CYS A CA 1
ATOM 739 C C . CYS A 1 90 ? -14.531 -2.411 -6.699 1.00 85.44 90 CYS A C 1
ATOM 741 O O . CYS A 1 90 ? -15.243 -2.293 -5.705 1.00 85.44 90 CYS A O 1
ATOM 743 N N . ALA A 1 91 ? -14.467 -3.553 -7.393 1.00 89.81 91 ALA A N 1
ATOM 744 C CA . ALA A 1 91 ? -15.236 -4.750 -7.061 1.00 89.81 91 ALA A CA 1
ATOM 745 C C . ALA A 1 91 ? -14.815 -5.420 -5.738 1.00 89.81 91 ALA A C 1
ATOM 747 O O . ALA A 1 91 ? -15.637 -6.087 -5.116 1.00 89.81 91 ALA A O 1
ATOM 748 N N . SER A 1 92 ? -13.565 -5.260 -5.283 1.00 90.00 92 SER A N 1
ATOM 749 C CA . SER A 1 92 ? -13.105 -5.868 -4.026 1.00 90.00 92 SER A CA 1
ATOM 750 C C . SER A 1 92 ? -13.446 -5.028 -2.795 1.00 90.00 92 SER A C 1
ATOM 752 O O . SER A 1 92 ? -13.504 -5.565 -1.689 1.00 90.00 92 SER A O 1
ATOM 754 N N . MET A 1 93 ? -13.717 -3.732 -2.968 1.00 90.38 93 MET A N 1
ATOM 755 C CA . MET A 1 93 ? -13.940 -2.797 -1.860 1.00 90.38 93 MET A CA 1
ATOM 756 C C . MET A 1 93 ? -15.130 -3.162 -0.955 1.00 90.38 93 MET A C 1
ATOM 758 O O . MET A 1 93 ? -14.950 -3.157 0.260 1.00 90.38 93 MET A O 1
ATOM 762 N N . PRO A 1 94 ? -16.313 -3.563 -1.466 1.00 92.19 94 PRO A N 1
ATOM 763 C CA . PRO A 1 94 ? -17.420 -3.971 -0.595 1.00 92.19 94 PRO A CA 1
ATOM 764 C C . PRO A 1 94 ? -17.086 -5.185 0.280 1.00 92.19 94 PRO A C 1
ATOM 766 O O . PRO A 1 94 ? -17.523 -5.269 1.427 1.00 92.19 94 PRO A O 1
ATOM 769 N N . HIS A 1 95 ? -16.298 -6.126 -0.248 1.00 93.38 95 HIS A N 1
ATOM 770 C CA . HIS A 1 95 ? -15.844 -7.293 0.507 1.00 93.38 95 HIS A CA 1
ATOM 771 C C . HIS A 1 95 ? -14.840 -6.898 1.587 1.00 93.38 95 HIS A C 1
ATOM 773 O O . HIS A 1 95 ? -14.944 -7.383 2.710 1.00 93.38 95 HIS A O 1
ATOM 779 N N . LEU A 1 96 ? -13.917 -5.989 1.262 1.00 92.25 96 LEU A N 1
ATOM 780 C CA . LEU A 1 96 ? -12.981 -5.432 2.229 1.00 92.25 96 LEU A CA 1
ATOM 781 C C . LEU A 1 96 ? -13.730 -4.751 3.376 1.00 92.25 96 LEU A C 1
ATOM 783 O O . LEU A 1 96 ? -13.524 -5.115 4.527 1.00 92.25 96 LEU A O 1
ATOM 787 N N . TYR A 1 97 ? -14.642 -3.826 3.073 1.00 92.38 97 TYR A N 1
ATOM 788 C CA . TYR A 1 97 ? -15.376 -3.089 4.101 1.00 92.38 97 TYR A CA 1
ATOM 789 C C . TYR A 1 97 ? -16.244 -3.984 4.982 1.00 92.38 97 TYR A C 1
ATOM 791 O O . TYR A 1 97 ? -16.354 -3.727 6.175 1.00 92.38 97 TYR A O 1
ATOM 799 N N . ARG A 1 98 ? -16.800 -5.071 4.434 1.00 94.44 98 ARG A N 1
ATOM 800 C CA . ARG A 1 98 ? -17.506 -6.067 5.245 1.00 94.44 98 ARG A CA 1
ATOM 801 C C . ARG A 1 98 ? -16.592 -6.700 6.292 1.00 94.44 98 ARG A C 1
ATOM 803 O O . ARG A 1 98 ? -16.994 -6.799 7.437 1.00 94.44 98 ARG A O 1
ATOM 810 N N . VAL A 1 99 ? -15.384 -7.106 5.899 1.00 93.50 99 VAL A N 1
ATOM 811 C CA . VAL A 1 99 ? -14.411 -7.714 6.822 1.00 93.50 99 VAL A CA 1
ATOM 812 C C . VAL A 1 99 ? -13.905 -6.695 7.842 1.00 93.50 99 VAL A C 1
ATOM 814 O O . VAL A 1 99 ? -13.727 -7.034 9.005 1.00 93.50 99 VAL A O 1
ATOM 817 N N . LEU A 1 100 ? -13.681 -5.447 7.423 1.00 93.88 100 LEU A N 1
ATOM 818 C CA . LEU A 1 100 ? -13.235 -4.390 8.333 1.00 93.88 100 LEU A CA 1
ATOM 819 C C . LEU A 1 100 ? -14.305 -4.013 9.363 1.00 93.88 100 LEU A C 1
ATOM 821 O O . LEU A 1 100 ? -13.942 -3.649 10.472 1.00 93.88 100 LEU A O 1
ATOM 825 N N . GLY A 1 101 ? -15.593 -4.150 9.033 1.00 93.38 101 GLY A N 1
ATOM 826 C CA . GLY A 1 101 ? -16.694 -3.866 9.959 1.00 93.38 101 GLY A CA 1
ATOM 827 C C . GLY A 1 101 ? -16.765 -4.792 11.180 1.00 93.38 101 GLY A C 1
ATOM 828 O O . GLY A 1 101 ? -17.405 -4.432 12.163 1.00 93.38 101 GLY A O 1
ATOM 829 N N . ASP A 1 102 ? -16.097 -5.949 11.138 1.00 94.75 102 ASP A N 1
ATOM 830 C CA . ASP A 1 102 ? -15.990 -6.874 12.274 1.00 94.75 102 ASP A CA 1
ATOM 831 C C . ASP A 1 102 ? -14.790 -6.553 13.194 1.00 94.75 102 ASP A C 1
ATOM 833 O O . ASP A 1 102 ? -14.596 -7.214 14.218 1.00 94.75 102 ASP A O 1
ATOM 837 N N . LEU A 1 103 ? -13.961 -5.569 12.828 1.00 96.06 103 LEU A N 1
ATOM 838 C CA . LEU A 1 103 ? -12.736 -5.181 13.531 1.00 96.06 103 LEU A CA 1
ATOM 839 C C . LEU A 1 103 ? -12.895 -3.818 14.211 1.00 96.06 103 LEU A C 1
ATOM 841 O O . LEU A 1 103 ? -13.731 -3.004 13.825 1.00 96.06 103 LEU A O 1
ATOM 845 N N . ASP A 1 104 ? -12.043 -3.535 15.197 1.00 96.50 104 ASP A N 1
ATOM 846 C CA . ASP A 1 104 ? -11.975 -2.218 15.832 1.00 96.50 104 ASP A CA 1
ATOM 847 C C . ASP A 1 104 ? -11.144 -1.255 14.971 1.00 96.50 104 ASP A C 1
ATOM 849 O O . ASP A 1 104 ? -9.987 -0.940 15.287 1.00 96.50 104 ASP A O 1
ATOM 853 N N . VAL A 1 105 ? -11.715 -0.863 13.827 1.00 97.06 105 VAL A N 1
ATOM 854 C CA . VAL A 1 105 ? -11.104 0.072 12.883 1.00 97.06 105 VAL A CA 1
ATOM 855 C C . VAL A 1 105 ? -12.143 0.929 12.157 1.00 97.06 105 VAL A C 1
ATOM 857 O O . VAL A 1 105 ? -13.017 0.432 11.451 1.00 97.06 105 VAL A O 1
ATOM 860 N N . ASP A 1 106 ? -11.981 2.240 12.262 1.00 96.19 106 ASP A N 1
ATOM 861 C CA . ASP A 1 106 ? -12.657 3.221 11.429 1.00 96.19 106 ASP A CA 1
ATOM 862 C C . ASP A 1 106 ? -11.823 3.507 10.180 1.00 96.19 106 ASP A C 1
ATOM 864 O O . ASP A 1 106 ? -10.590 3.572 10.230 1.00 96.19 106 ASP A O 1
ATOM 868 N N . VAL A 1 107 ? -12.498 3.688 9.042 1.00 95.19 107 VAL A N 1
ATOM 869 C CA . VAL A 1 107 ? -11.851 3.908 7.744 1.00 95.19 107 VAL A CA 1
ATOM 870 C C . VAL A 1 107 ? -12.325 5.212 7.125 1.00 95.19 107 VAL A C 1
ATOM 872 O O . VAL A 1 107 ? -13.511 5.390 6.852 1.00 95.19 107 VAL A O 1
ATOM 875 N N . VAL A 1 108 ? -11.377 6.095 6.823 1.00 94.50 108 VAL A N 1
ATOM 876 C CA . VAL A 1 108 ? -11.594 7.276 5.985 1.00 94.50 108 VAL A CA 1
ATOM 877 C C . VAL A 1 108 ? -10.848 7.082 4.673 1.00 94.50 108 VAL A C 1
ATOM 879 O O . VAL A 1 108 ? -9.637 6.868 4.648 1.00 94.50 108 VAL A O 1
ATOM 882 N N . GLU A 1 109 ? -11.582 7.146 3.568 1.00 91.94 109 GLU A N 1
ATOM 883 C CA . GLU A 1 109 ? -11.045 6.945 2.227 1.00 91.94 109 GLU A CA 1
ATOM 884 C C . GLU A 1 109 ? -10.866 8.277 1.489 1.00 91.94 109 GLU A C 1
ATOM 886 O O . GLU A 1 109 ? -11.788 9.085 1.394 1.00 91.94 109 GLU A O 1
ATOM 891 N N . PHE A 1 110 ? -9.688 8.465 0.896 1.00 90.56 110 PHE A N 1
ATOM 892 C CA . PHE A 1 110 ? -9.394 9.545 -0.038 1.00 90.56 110 PHE A CA 1
ATOM 893 C C . PHE A 1 110 ? -9.092 8.944 -1.407 1.00 90.56 110 PHE A C 1
ATOM 895 O O . PHE A 1 110 ? -8.139 8.178 -1.557 1.00 90.56 110 PHE A O 1
ATOM 902 N N . ALA A 1 111 ? -9.876 9.308 -2.417 1.00 88.62 111 ALA A N 1
ATOM 903 C CA . ALA A 1 111 ? -9.572 8.991 -3.805 1.00 88.62 111 ALA A CA 1
ATOM 904 C C . ALA A 1 111 ? -8.792 10.150 -4.432 1.00 88.62 111 ALA A C 1
ATOM 906 O O . ALA A 1 111 ? -9.205 11.306 -4.357 1.00 88.62 111 ALA A O 1
ATOM 907 N N . MET A 1 112 ? -7.654 9.844 -5.043 1.00 84.31 112 MET A N 1
ATOM 908 C CA . MET A 1 112 ? -6.853 10.818 -5.765 1.00 84.31 112 MET A CA 1
ATOM 909 C C . MET A 1 112 ? -7.399 10.984 -7.179 1.00 84.31 112 MET A C 1
ATOM 911 O O . MET A 1 112 ? -7.483 10.020 -7.943 1.00 84.31 11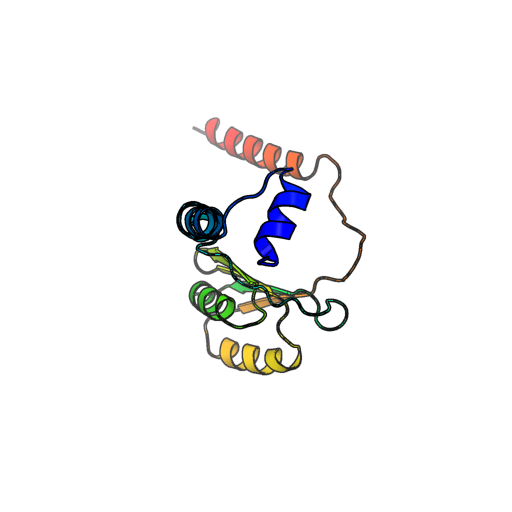2 MET A O 1
ATOM 915 N N . GLU A 1 113 ? -7.722 12.220 -7.539 1.00 78.56 113 GLU A N 1
ATOM 916 C CA . GLU A 1 113 ? -8.049 12.570 -8.914 1.00 78.56 113 GLU A CA 1
ATOM 917 C C . GLU A 1 113 ? -6.790 12.552 -9.786 1.00 78.56 113 GLU A C 1
ATOM 919 O O . GLU A 1 113 ? -5.720 13.030 -9.395 1.00 78.56 113 GLU A O 1
ATOM 924 N N . VAL A 1 114 ? -6.923 12.021 -11.002 1.00 71.00 114 VAL A N 1
ATOM 925 C CA . VAL A 1 114 ? -5.858 12.054 -12.008 1.00 71.00 114 VAL A CA 1
ATOM 926 C C . VAL A 1 114 ? -5.815 13.453 -12.618 1.00 71.00 114 VAL A C 1
ATOM 928 O O . VAL A 1 114 ? -6.370 13.712 -13.681 1.00 71.00 114 VAL A O 1
ATOM 931 N N . GLY A 1 115 ? -5.178 14.380 -11.909 1.00 67.56 115 GLY A N 1
ATOM 932 C CA . GLY A 1 115 ? -4.976 15.759 -12.338 1.00 67.56 115 GLY A CA 1
ATOM 933 C C . GLY A 1 115 ? -3.496 16.128 -12.341 1.00 67.56 115 GLY A C 1
ATOM 934 O O . GLY A 1 115 ? -2.763 15.835 -11.400 1.00 67.56 115 GLY A O 1
ATOM 935 N N . VAL A 1 116 ? -3.041 16.818 -13.390 1.00 57.97 116 VAL A N 1
ATOM 936 C CA . VAL A 1 116 ? -1.664 17.356 -13.478 1.00 57.97 116 VAL A CA 1
ATOM 937 C C . VAL A 1 116 ? -1.498 18.621 -12.619 1.00 57.97 116 VAL A C 1
ATOM 939 O O . VAL A 1 116 ? -0.385 19.108 -12.419 1.00 57.97 116 VAL A O 1
ATOM 942 N N . LEU A 1 117 ? -2.596 19.153 -12.070 1.00 53.91 117 LEU A N 1
ATOM 943 C CA . LEU A 1 117 ? -2.584 20.278 -11.140 1.00 53.91 117 LEU A CA 1
ATOM 944 C C . LEU A 1 117 ? -2.032 19.830 -9.785 1.00 53.91 117 LEU A C 1
ATOM 946 O O . LEU A 1 117 ? -2.748 19.580 -8.820 1.00 53.91 117 LEU A O 1
ATOM 950 N N . LYS A 1 118 ? -0.706 19.757 -9.718 1.00 51.66 118 LYS A N 1
ATOM 951 C CA . LYS 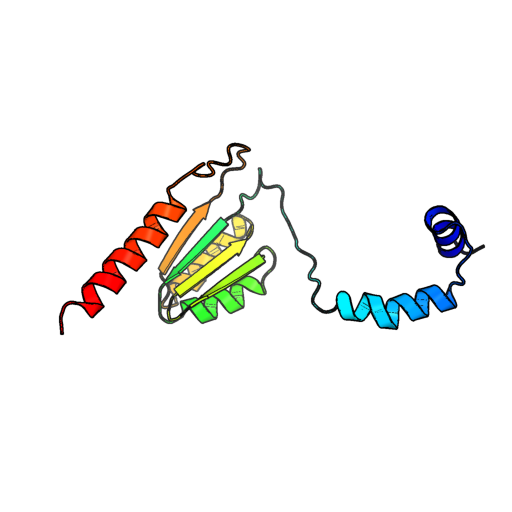A 1 118 ? 0.039 19.658 -8.473 1.00 51.66 118 LYS A CA 1
ATOM 952 C C . LYS A 1 118 ? -0.125 20.999 -7.755 1.00 51.66 118 LYS A C 1
ATOM 954 O O . LYS A 1 118 ? 0.630 21.934 -8.018 1.00 51.66 118 LYS A O 1
ATOM 959 N N . TRP A 1 119 ? -1.113 21.118 -6.867 1.00 49.31 119 TRP A N 1
ATOM 960 C CA . TRP A 1 119 ? -1.139 22.225 -5.912 1.00 49.31 119 TRP A CA 1
ATOM 961 C C . TRP A 1 119 ? -0.034 21.972 -4.890 1.00 49.31 119 TRP A C 1
ATOM 963 O O . TRP A 1 119 ? -0.230 21.389 -3.828 1.00 49.31 119 TRP A O 1
ATOM 973 N N . VAL A 1 120 ? 1.187 22.326 -5.271 1.00 54.12 120 VAL A N 1
ATOM 974 C CA . VAL A 1 120 ? 2.261 22.508 -4.311 1.00 54.12 120 VAL A CA 1
ATOM 975 C C . VAL A 1 120 ? 1.978 23.873 -3.689 1.00 54.12 120 VAL A C 1
ATOM 977 O O . VAL A 1 120 ? 1.913 24.842 -4.448 1.00 54.12 120 VAL A O 1
ATOM 980 N N . PRO A 1 121 ? 1.776 23.994 -2.363 1.00 51.66 121 PRO A N 1
ATOM 981 C CA . PRO A 1 121 ? 1.776 25.292 -1.704 1.00 51.66 121 PRO A CA 1
ATOM 982 C C . PRO A 1 121 ? 3.164 25.903 -1.896 1.00 51.66 121 PRO A C 1
ATOM 984 O O . PRO A 1 121 ? 4.107 25.661 -1.140 1.00 51.66 121 PRO A O 1
ATOM 987 N N . ILE A 1 122 ? 3.309 26.624 -2.999 1.00 57.03 122 ILE A N 1
ATOM 988 C CA . ILE A 1 122 ? 4.540 27.253 -3.420 1.00 57.03 122 ILE A CA 1
ATOM 989 C C . ILE A 1 122 ? 4.715 28.478 -2.515 1.00 57.03 122 ILE A C 1
ATOM 991 O O . ILE A 1 122 ? 4.017 29.480 -2.629 1.00 57.03 122 ILE A O 1
ATOM 995 N N . PHE A 1 123 ? 5.667 28.308 -1.596 1.00 49.28 123 PHE A N 1
ATOM 996 C CA . PHE A 1 123 ? 6.244 29.264 -0.652 1.00 49.28 123 PHE A CA 1
ATOM 997 C C . PHE A 1 123 ? 5.440 29.545 0.634 1.00 49.28 123 PHE A C 1
ATOM 999 O O . PHE A 1 123 ? 4.308 30.009 0.636 1.00 49.28 123 PHE A O 1
ATOM 1006 N N . ASN A 1 124 ? 6.122 29.317 1.760 1.00 53.03 124 ASN A N 1
ATOM 1007 C CA . ASN A 1 124 ? 5.792 29.700 3.137 1.00 53.03 124 ASN A CA 1
ATOM 1008 C C . ASN A 1 124 ? 4.834 28.836 3.961 1.00 53.03 124 ASN A C 1
ATOM 1010 O O . ASN A 1 124 ? 4.927 28.947 5.177 1.00 53.03 124 ASN A O 1
ATOM 1014 N N . LEU A 1 125 ? 4.011 27.939 3.408 1.00 58.50 125 LEU A N 1
ATOM 1015 C CA . LEU A 1 125 ? 3.106 27.152 4.268 1.00 58.50 125 LEU A CA 1
ATOM 1016 C C . LEU A 1 125 ? 3.878 26.201 5.204 1.00 58.50 125 LEU A C 1
ATOM 1018 O O . LEU A 1 125 ? 3.714 26.252 6.418 1.00 58.50 125 LEU A O 1
ATOM 1022 N N . LEU A 1 126 ? 4.805 25.405 4.657 1.00 56.28 126 LEU A N 1
ATOM 1023 C CA . LEU A 1 126 ? 5.663 24.516 5.458 1.00 56.28 126 LEU A CA 1
ATOM 1024 C C . LEU A 1 126 ? 6.552 25.300 6.437 1.00 56.28 126 LEU A C 1
ATOM 1026 O O . LEU A 1 126 ? 6.680 24.921 7.595 1.00 56.28 126 LEU A O 1
ATOM 1030 N N . GLY A 1 127 ? 7.102 26.440 6.004 1.00 59.59 127 GLY A N 1
ATOM 1031 C CA . GLY A 1 127 ? 7.882 27.319 6.880 1.00 59.59 127 GLY A CA 1
ATOM 1032 C C . GLY A 1 127 ? 7.053 27.954 8.002 1.00 59.59 127 GLY A C 1
ATOM 1033 O O . GLY A 1 127 ? 7.586 28.215 9.074 1.00 59.59 127 GLY A O 1
ATOM 1034 N N . GLN A 1 128 ? 5.757 28.188 7.789 1.00 59.91 128 GLN A N 1
ATOM 1035 C CA . GLN A 1 128 ? 4.844 28.692 8.818 1.00 59.91 128 GLN A CA 1
ATOM 1036 C C . GLN A 1 128 ? 4.513 27.627 9.865 1.00 59.91 128 GLN A C 1
ATOM 1038 O O . GLN A 1 128 ? 4.416 27.977 11.037 1.00 59.91 128 GLN A O 1
ATOM 1043 N N . PHE A 1 129 ? 4.384 26.352 9.478 1.00 57.09 129 PHE A N 1
ATOM 1044 C CA . PHE A 1 129 ? 4.188 25.252 10.431 1.00 57.09 129 PHE A CA 1
ATOM 1045 C C . PHE A 1 129 ? 5.430 25.017 11.297 1.00 57.09 129 PHE A C 1
ATOM 1047 O O . PHE A 1 129 ? 5.308 24.971 12.517 1.00 57.09 129 PHE A O 1
ATOM 1054 N N . VAL A 1 130 ? 6.624 24.993 10.693 1.00 57.41 130 VAL A N 1
ATOM 1055 C CA . VAL A 1 130 ? 7.896 24.851 11.430 1.00 57.41 130 VAL A CA 1
ATOM 1056 C C . VAL A 1 130 ? 8.118 26.021 12.397 1.00 57.41 130 VAL A C 1
ATOM 1058 O O . VAL A 1 130 ? 8.433 25.813 13.565 1.00 57.41 130 VAL A O 1
ATOM 1061 N N . LYS A 1 131 ? 7.861 27.264 11.961 1.00 57.47 131 LYS A N 1
ATOM 1062 C CA . LYS A 1 131 ? 7.956 28.445 12.841 1.00 57.47 131 LYS A CA 1
ATOM 1063 C C . LYS A 1 131 ? 6.935 28.433 13.983 1.00 57.47 131 LYS A C 1
ATOM 1065 O O . LYS A 1 131 ? 7.184 29.044 15.020 1.00 57.47 131 LYS A O 1
ATOM 1070 N N . ARG A 1 132 ? 5.779 27.786 13.797 1.00 54.53 132 ARG A N 1
ATOM 1071 C CA . ARG A 1 132 ? 4.756 27.644 14.844 1.00 54.53 132 ARG A CA 1
ATOM 1072 C C . ARG A 1 132 ? 5.221 26.698 15.947 1.00 54.53 132 ARG A C 1
ATOM 1074 O O . ARG A 1 132 ? 5.106 27.065 17.111 1.00 54.53 132 ARG A O 1
ATOM 1081 N N . GLU A 1 133 ? 5.820 25.563 15.590 1.00 50.03 133 GLU A N 1
ATOM 1082 C CA . GLU A 1 133 ? 6.404 24.642 16.574 1.00 50.03 133 GLU A CA 1
ATOM 1083 C C . GLU A 1 133 ? 7.578 25.270 17.335 1.00 50.03 133 GLU A C 1
ATOM 1085 O O . GLU A 1 133 ? 7.652 25.138 18.555 1.00 50.03 133 GLU A O 1
ATOM 1090 N N . GLU A 1 134 ? 8.457 26.029 16.670 1.00 52.88 134 GLU A N 1
ATOM 1091 C CA . GLU A 1 134 ? 9.544 26.751 17.353 1.00 52.88 134 GLU A CA 1
ATOM 1092 C C . GLU A 1 134 ? 9.013 27.825 18.322 1.00 52.88 134 GLU A C 1
ATOM 1094 O O . GLU A 1 134 ? 9.546 27.999 19.420 1.00 52.88 134 GLU A O 1
ATOM 1099 N N . ALA A 1 135 ? 7.932 28.526 17.959 1.00 54.47 135 ALA A N 1
ATOM 1100 C CA . ALA A 1 135 ? 7.302 29.528 18.818 1.00 54.47 135 ALA A CA 1
ATOM 1101 C C . ALA A 1 135 ? 6.559 28.913 20.020 1.00 54.47 135 ALA A C 1
ATOM 1103 O O . ALA A 1 135 ? 6.516 29.520 21.092 1.00 54.47 135 ALA A O 1
ATOM 1104 N N . GLU A 1 136 ? 5.985 27.720 19.866 1.00 54.66 136 GLU A N 1
ATOM 1105 C CA . GLU A 1 136 ? 5.303 26.989 20.940 1.00 54.66 136 GLU A CA 1
ATOM 1106 C C . GLU A 1 136 ? 6.306 26.278 21.863 1.00 54.66 136 GLU A C 1
ATOM 1108 O O . GLU A 1 136 ? 6.193 26.380 23.086 1.00 54.66 136 GLU A O 1
ATOM 1113 N N . SER A 1 137 ? 7.369 25.690 21.306 1.00 54.59 137 SER A N 1
ATOM 1114 C CA . SER A 1 137 ? 8.483 25.123 22.074 1.00 54.59 137 SER A CA 1
ATOM 1115 C C . SER A 1 137 ? 9.280 26.203 22.818 1.00 54.59 137 SER A C 1
ATOM 1117 O O . SER A 1 137 ? 9.718 25.976 23.944 1.00 54.59 137 SER A O 1
ATOM 1119 N N . GLY A 1 138 ? 9.440 27.400 22.240 1.00 52.56 138 GLY A N 1
ATOM 1120 C CA . GLY A 1 138 ? 10.108 28.539 22.882 1.00 52.56 138 GLY A CA 1
ATOM 1121 C C . GLY A 1 138 ? 9.304 29.178 24.022 1.00 52.56 138 GLY A C 1
ATOM 1122 O O . GLY A 1 138 ? 9.889 29.695 24.973 1.00 52.56 138 GLY A O 1
ATOM 1123 N N . ARG A 1 139 ? 7.965 29.099 23.990 1.00 48.84 139 ARG A N 1
ATOM 1124 C CA . ARG A 1 139 ? 7.102 29.548 25.101 1.00 48.84 139 ARG A CA 1
ATOM 1125 C C . ARG A 1 139 ? 7.096 28.581 26.285 1.00 48.84 139 ARG A C 1
ATOM 1127 O O . ARG A 1 139 ? 6.901 29.026 27.411 1.00 48.84 139 ARG A O 1
ATOM 1134 N N . GLY A 1 140 ? 7.362 27.294 26.057 1.00 44.97 140 GLY A N 1
ATOM 1135 C CA . GLY A 1 140 ? 7.506 26.299 27.125 1.00 44.97 140 GLY A CA 1
ATOM 1136 C C . GLY A 1 140 ? 8.786 26.446 27.961 1.00 44.97 140 GLY A C 1
ATOM 1137 O O . GLY A 1 140 ? 8.835 25.955 29.086 1.00 44.97 140 GLY A O 1
ATOM 1138 N N . VAL A 1 141 ? 9.809 27.141 27.446 1.00 49.50 141 VAL A N 1
ATOM 1139 C CA . VAL A 1 141 ? 11.105 27.322 28.133 1.00 49.50 141 VAL A CA 1
ATOM 1140 C C . VAL A 1 141 ? 11.151 28.598 28.991 1.00 49.50 141 VAL A C 1
ATOM 1142 O O . VAL A 1 141 ? 11.929 28.654 29.936 1.00 49.50 141 VAL A O 1
ATOM 1145 N N . MET A 1 142 ? 10.289 29.594 28.740 1.00 44.16 142 MET A N 1
ATOM 1146 C CA . MET A 1 142 ? 10.189 30.813 29.571 1.00 44.16 142 MET A CA 1
ATOM 1147 C C . MET A 1 142 ? 9.121 30.751 30.680 1.00 44.16 142 MET A C 1
ATOM 1149 O O . MET A 1 142 ? 8.965 31.716 31.422 1.00 44.16 142 MET A O 1
ATOM 1153 N N . ALA A 1 143 ? 8.388 29.641 30.812 1.00 45.41 143 ALA A N 1
ATOM 1154 C CA . ALA A 1 143 ? 7.404 29.422 31.876 1.00 45.41 143 ALA A CA 1
ATOM 1155 C C . ALA A 1 143 ? 7.899 28.390 32.911 1.00 45.41 143 ALA A C 1
ATOM 1157 O O . ALA A 1 143 ? 7.223 27.395 33.185 1.00 45.41 143 ALA A O 1
ATOM 1158 N N . ARG A 1 144 ? 9.098 28.614 33.461 1.00 37.81 144 ARG A N 1
ATOM 1159 C CA . ARG A 1 144 ? 9.607 27.966 34.679 1.00 37.81 144 ARG A CA 1
ATOM 1160 C C . ARG A 1 144 ? 10.285 28.987 35.573 1.00 37.81 144 ARG A C 1
ATOM 1162 O O . ARG A 1 144 ? 11.024 29.828 35.020 1.00 37.81 144 ARG A O 1
#

Foldseek 3Di:
DDPVQVVCCVPVVDGDDPVNVVVCCVPPVVVVCVVDDDADDDDCVQFFKKKKKKAFQCAQVLQVVQCVDHFWPDKDDDHRIIIIIGRPHPVCVVVVVVVCVVDGMDIDMDTDDPDPPPPDVPDDPVVVVVVVVVVVVVVVVVPD

Radius of gyration: 23.96 Å; chains: 1; bounding box: 52×46×65 Å

pLDDT: mean 82.23, std 16.42, range [37.81, 98.12]

Sequence (144 aa):
MREIEKESEKYLGRRVSHQVLSYHFRNHVLKLWAGNRVWLYADAQQVPYRLLYLEGRDAPAVARALVQLPWFHTAYIDIGKAVVSGQPPCASMPHLYRVLGDLDVDVVEFAMEVGVLKWVPIFNLLGQFVKREEAESGRGVMAR

Secondary structure (DSSP, 8-state):
--HHHHHHHHHHSS---HHHHHHHIIIIIHHHTTTPPPP----TTTS--EEEEEESTTHHHHHHHHTTSTTEEEEEEETTEEEEEE---TTTHHHHHHHHTTSS-EEEEEEPP--S------SSHHHHHHHHHHHHHHHHHS--